Protein 2OYN (pdb70)

InterPro domains:
  IPR023465 Riboflavin kinase domain superfamily [G3DSA:2.40.30.30] (1-132)
  IPR023465 Riboflavin kinase domain superfamily [SSF82114] (2-126)
  IPR023470 Riboflavin kinase, archaeal [MF_01285] (1-126)
  IPR023602 Riboflavin kinase domain, CTP-dependent [PF01982] (7-125)
  IPR039063 Riboflavin kinase, CTP-dependent [PTHR40706] (2-128)
  IPR053397 Archaeal Riboflavin Kinase [NF040694] (1-126)

Organism: Methanocaldococcus jannaschii (strain ATCC 43067 / DSM 2661 / JAL-1 / JCM 10045 / NBRC 100440) (NCBI:txid243232)

B-factor: mean 26.03, std 8.75, range [11.6, 61.19]

Nearest PDB structures (foldseek):
  2oyn-assembly1_A-2  TM=1.007E+00  e=1.079E-25  Methanocaldococcus jannaschii DSM 2661
  2vbu-assembly1_A  TM=9.886E-01  e=4.845E-21  Methanocaldococcus jannaschii
  5trd-assembly1_B  TM=8.432E-01  e=6.723E-09  Thermoplasma acidophilum DSM 1728
  4pn1-assembly3_A  TM=2.115E-01  e=2.441E+00  Schizosaccharomyces pombe
  8qpq-assembly1_TA  TM=2.100E-01  e=3.551E+00  Haloferax tailed virus 1

Sequence (137 aa):
SLVKLMIIEGEVVSGLGEGRYFLSLPPYKEEIFKKILGFEPYEGTLNLKLDREFDINKFKYIETEDFEFNGKRFFGVKVLPIKILIGNKKIDGAIVVVVPKKTYHSSEIIEIIAPMKLREEQFNLKDGDVIKILIKGDKDE

Radius of gyration: 14.52 Å; Cα contacts (8 Å, |Δi|>4): 290; chains: 1; bounding box: 42×32×31 Å

Structure (mmCIF, N/CA/C/O backbone):
data_2OYN
#
_entry.id   2OYN
#
_cell.length_a   63.480
_cell.length_b   63.480
_cell.length_c   73.117
_cell.angle_alpha   90.000
_cell.angle_beta   90.000
_cell.angle_gamma   90.000
#
_symmetry.space_group_name_H-M   'P 41 21 2'
#
loop_
_entity.id
_entity.type
_entity.pdbx_description
1 polymer 'Hypothetical protein MJ0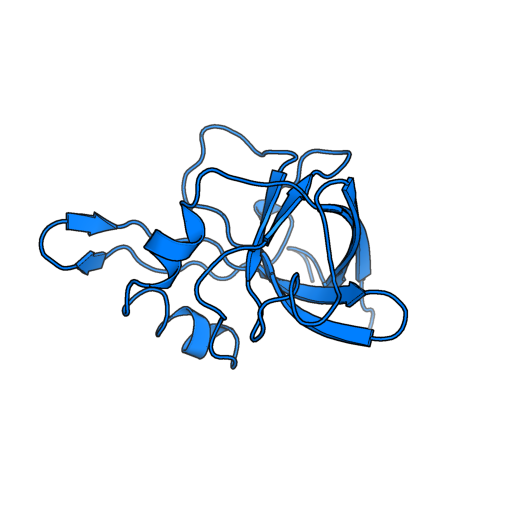056'
2 non-polymer 'SODIUM ION'
3 non-polymer "CYTIDINE-5'-DIPHOSPHATE"
4 water water
#
loop_
_atom_site.group_PDB
_atom_site.id
_atom_site.type_symbol
_atom_site.label_atom_id
_atom_site.label_alt_id
_atom_site.label_comp_id
_atom_site.label_asym_id
_atom_site.label_entity_id
_atom_site.label_seq_id
_atom_site.pdbx_PDB_ins_code
_atom_site.Cartn_x
_atom_site.Cartn_y
_atom_site.Cartn_z
_atom_site.occupancy
_atom_site.B_iso_or_equiv
_atom_site.auth_seq_id
_atom_site.auth_comp_id
_atom_site.auth_asym_id
_atom_site.auth_atom_id
_atom_site.pdbx_PDB_model_num
ATOM 1 N N . SER A 1 2 ? 40.267 32.180 5.098 1.00 23.35 0 SER A N 1
ATOM 2 C CA . SER A 1 2 ? 38.960 31.721 5.692 1.00 23.70 0 SER A CA 1
ATOM 3 C C . SER A 1 2 ? 39.080 31.516 7.188 1.00 21.91 0 SER A C 1
ATOM 4 O O . SER A 1 2 ? 40.176 31.476 7.713 1.00 20.82 0 SER A O 1
ATOM 7 N N . LEU A 1 3 ? 37.949 31.351 7.871 1.00 20.64 1 LEU A N 1
ATOM 8 C CA . LEU A 1 3 ? 38.020 31.041 9.302 1.00 19.64 1 LEU A CA 1
ATOM 9 C C . LEU A 1 3 ? 37.102 29.900 9.686 1.00 19.32 1 LEU A C 1
ATOM 10 O O . LEU A 1 3 ? 36.135 29.589 8.949 1.00 18.90 1 LEU A O 1
ATOM 15 N N . VAL A 1 4 ? 37.441 29.239 10.794 1.00 17.63 2 VAL A N 1
ATOM 16 C CA . VAL A 1 4 ? 36.653 28.079 11.308 1.00 18.13 2 VAL A CA 1
ATOM 17 C C . VAL A 1 4 ? 36.356 28.402 12.757 1.00 17.54 2 VAL A C 1
ATOM 18 O O . VAL A 1 4 ? 37.244 28.824 13.509 1.00 17.20 2 VAL A O 1
ATOM 22 N N . LYS A 1 5 ? 35.104 28.201 13.148 1.00 16.18 3 LYS A N 1
ATOM 23 C CA . LYS A 1 5 ? 34.735 28.349 14.539 1.00 16.77 3 LYS A CA 1
ATOM 24 C C . LYS A 1 5 ? 34.472 26.975 15.135 1.00 16.56 3 LYS A C 1
ATOM 25 O O . LYS A 1 5 ? 33.830 26.150 14.489 1.00 15.11 3 LYS A O 1
ATOM 31 N N . LEU A 1 6 ? 34.963 26.771 16.355 1.00 15.75 4 LEU A N 1
ATOM 32 C CA . LEU A 1 6 ? 34.763 25.533 17.097 1.00 15.32 4 LEU A CA 1
ATOM 33 C C . LEU A 1 6 ? 34.244 25.868 18.483 1.00 15.67 4 LEU A C 1
ATOM 34 O O . LEU A 1 6 ? 34.711 26.814 19.107 1.00 14.81 4 LEU A O 1
ATOM 39 N N . MET A 1 7 ? 33.373 25.015 19.006 1.00 14.85 5 MET A N 1
ATOM 40 C CA . MET A 1 7 ? 32.898 25.157 20.383 1.00 14.19 5 MET A CA 1
ATOM 41 C C . MET A 1 7 ? 33.045 23.789 21.020 1.00 14.51 5 MET A C 1
ATOM 42 O O . MET A 1 7 ? 32.639 22.801 20.419 1.00 15.49 5 MET A O 1
ATOM 47 N N . ILE A 1 8 ? 33.645 23.732 22.201 1.00 13.54 6 ILE A N 1
ATOM 48 C CA . ILE A 1 8 ? 33.819 22.437 22.885 1.00 14.39 6 ILE A CA 1
ATOM 49 C C . ILE A 1 8 ? 33.090 22.540 24.208 1.00 14.42 6 ILE A C 1
ATOM 50 O O . ILE A 1 8 ? 33.375 23.440 24.997 1.00 13.39 6 ILE A O 1
ATOM 55 N N . ILE A 1 9 ? 32.141 21.640 24.445 1.00 13.68 7 ILE A N 1
ATOM 56 C CA . ILE A 1 9 ? 31.287 21.745 25.626 1.00 14.88 7 ILE A CA 1
ATOM 57 C C . ILE A 1 9 ? 31.449 20.456 26.463 1.00 15.35 7 ILE A C 1
ATOM 58 O O . ILE A 1 9 ? 31.405 19.374 25.904 1.00 15.43 7 ILE A O 1
ATOM 63 N N . GLU A 1 10 ? 31.647 20.584 27.779 1.00 15.29 8 GLU A N 1
ATOM 64 C CA . GLU A 1 10 ? 31.694 19.412 28.657 1.00 16.86 8 GLU A CA 1
ATOM 65 C C . GLU A 1 10 ? 30.259 18.998 28.958 1.00 16.28 8 GLU A C 1
ATOM 66 O O . GLU A 1 10 ? 29.387 19.840 29.183 1.00 16.47 8 GLU A O 1
ATOM 72 N N . GLY A 1 11 ? 30.022 17.699 28.979 1.00 16.53 9 GLY A N 1
ATOM 73 C CA . GLY A 1 11 ? 28.719 17.171 29.407 1.00 16.59 9 GLY A CA 1
ATOM 74 C C . GLY A 1 11 ? 28.879 16.003 30.343 1.00 16.06 9 GLY A C 1
ATOM 75 O O . GLY A 1 11 ? 29.776 15.145 30.149 1.00 16.95 9 GLY A O 1
ATOM 76 N N . GLU A 1 12 ? 27.993 15.944 31.338 1.00 15.40 10 GLU A N 1
ATOM 77 C CA . GLU A 1 12 ? 27.984 14.865 32.330 1.00 14.93 10 GLU A CA 1
ATOM 78 C C . GLU A 1 12 ? 27.004 13.775 31.865 1.00 14.89 10 GLU A C 1
ATOM 79 O O . GLU A 1 12 ? 25.857 14.066 31.501 1.00 15.97 10 GLU A O 1
ATOM 85 N N . VAL A 1 13 ? 27.473 12.537 31.864 1.00 14.23 11 VAL A N 1
ATOM 86 C CA . VAL A 1 13 ? 26.649 11.417 31.405 1.00 16.39 11 VAL A CA 1
ATOM 87 C C . VAL A 1 13 ? 25.501 11.251 32.393 1.00 16.03 11 VAL A C 1
ATOM 88 O O . VAL A 1 13 ? 25.725 11.141 33.608 1.00 16.57 11 VAL A O 1
ATOM 92 N N . VAL A 1 14 ? 24.285 11.276 31.867 1.00 15.74 12 VAL A N 1
ATOM 93 C CA . VAL A 1 14 ? 23.072 11.019 32.660 1.00 16.75 12 VAL A CA 1
ATOM 94 C C . VAL A 1 14 ? 22.150 10.011 31.953 1.00 17.88 12 VAL A C 1
ATOM 95 O O . VAL A 1 14 ? 22.433 9.580 30.831 1.00 17.41 12 VAL A O 1
ATOM 99 N N . SER A 1 15 ? 21.108 9.568 32.660 1.00 17.72 13 SER A N 1
ATOM 100 C CA . SER A 1 15 ? 20.201 8.553 32.134 1.00 18.84 13 SER A CA 1
ATOM 101 C C . SER A 1 15 ? 18.783 9.106 31.924 1.00 18.85 13 SER A C 1
ATOM 102 O O . SER A 1 15 ? 18.296 9.917 32.712 1.00 18.27 13 SER A O 1
ATOM 105 N N . GLY A 1 16 ? 18.147 8.681 30.837 1.00 19.43 14 GLY A N 1
ATOM 106 C CA . GLY A 1 16 ? 16.728 8.914 30.621 1.00 21.19 14 GLY A CA 1
ATOM 107 C C . GLY A 1 16 ? 15.985 7.692 31.150 1.00 22.06 14 GLY A C 1
ATOM 108 O O . GLY A 1 16 ? 16.508 6.973 32.022 1.00 22.37 14 GLY A O 1
ATOM 109 N N . LEU A 1 17 ? 14.774 7.479 30.650 1.00 22.37 15 LEU A N 1
ATOM 110 C CA . LEU A 1 17 ? 13.982 6.299 30.978 1.00 23.68 15 LEU A CA 1
ATOM 111 C C . LEU A 1 17 ? 13.800 5.377 29.765 1.00 24.39 15 LEU A C 1
ATOM 112 O O . LEU A 1 17 ? 12.748 4.704 29.593 1.00 24.54 15 LEU A O 1
ATOM 117 N N . GLY A 1 18 ? 14.817 5.352 28.907 1.00 23.44 16 GLY A N 1
ATOM 118 C CA . GLY A 1 18 ? 14.844 4.442 27.775 1.00 23.41 16 GLY A CA 1
ATOM 119 C C . GLY A 1 18 ? 14.100 4.952 26.557 1.00 23.97 16 GLY A C 1
ATOM 120 O O . GLY A 1 18 ? 13.831 4.181 25.635 1.00 24.78 16 GLY A O 1
ATOM 121 N N . GLU A 1 19 ? 13.781 6.243 26.527 1.00 22.84 17 GLU A N 1
ATOM 122 C CA . GLU A 1 19 ? 13.114 6.816 25.360 1.00 22.97 17 GLU A CA 1
ATOM 123 C C . GLU A 1 19 ? 13.887 6.638 24.048 1.00 23.00 17 GLU A C 1
ATOM 124 O O . GLU A 1 19 ? 13.299 6.285 23.026 1.00 22.76 17 GLU A O 1
ATOM 130 N N . GLY A 1 20 ? 15.195 6.898 24.064 1.00 21.83 18 GLY A N 1
ATOM 131 C CA . GLY A 1 20 ? 15.941 6.968 22.816 1.00 21.32 18 GLY A CA 1
ATOM 132 C C . GLY A 1 20 ? 16.102 5.609 22.167 1.00 21.36 18 GLY A C 1
ATOM 133 O O . GLY A 1 20 ? 16.127 5.521 20.948 1.00 21.20 18 GLY A O 1
ATOM 134 N N . ARG A 1 21 ? 16.244 4.543 22.966 1.00 21.10 19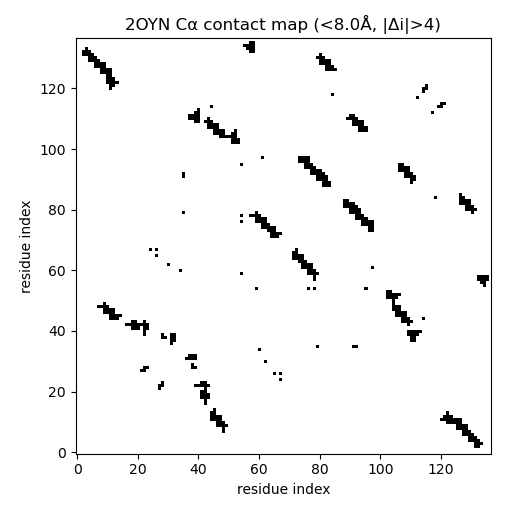 ARG A N 1
ATOM 135 C CA . ARG A 1 21 ? 16.341 3.186 22.386 1.00 22.53 19 ARG A CA 1
ATOM 136 C C . ARG A 1 21 ? 15.055 2.841 21.657 1.00 23.85 19 ARG A C 1
ATOM 137 O O . ARG A 1 21 ? 15.050 2.008 20.751 1.00 24.82 19 ARG A O 1
ATOM 145 N N . TYR A 1 22 ? 13.966 3.464 22.083 1.00 24.62 20 TYR A N 1
ATOM 146 C CA . TYR A 1 22 ? 12.681 3.244 21.417 1.00 26.32 20 TYR A CA 1
ATOM 147 C C . TYR A 1 22 ? 12.672 3.988 20.090 1.00 26.13 20 TYR A C 1
ATOM 148 O O . TYR A 1 22 ? 12.543 3.375 19.026 1.00 27.11 20 TYR A O 1
ATOM 157 N N . PHE A 1 23 ? 12.836 5.304 20.157 1.00 25.25 21 PHE A N 1
ATOM 158 C CA . PHE A 1 23 ? 12.765 6.136 18.941 1.00 25.11 21 PHE A CA 1
ATOM 159 C C . PHE A 1 23 ? 13.816 5.732 17.899 1.00 24.69 21 PHE A C 1
ATOM 160 O O . PHE A 1 23 ? 13.526 5.712 16.698 1.00 24.08 21 PHE A O 1
ATOM 168 N N . LEU A 1 24 ? 15.024 5.392 18.359 1.00 25.15 22 LEU A N 1
ATOM 169 C CA . LEU A 1 24 ? 16.106 5.011 17.443 1.00 25.63 22 LEU A CA 1
ATOM 170 C C . LEU A 1 24 ? 15.942 3.600 16.889 1.00 26.95 22 LEU A C 1
ATOM 171 O O . LEU A 1 24 ? 16.674 3.185 15.985 1.00 27.13 22 LEU A O 1
ATOM 176 N N . SER A 1 25 ? 14.986 2.847 17.418 1.00 27.67 23 SER A N 1
ATOM 177 C CA . SER A 1 25 ? 14.652 1.573 16.787 1.00 28.93 23 SER A CA 1
ATOM 178 C C . SER A 1 25 ? 13.731 1.761 15.570 1.00 29.42 23 SER A C 1
ATOM 179 O O . SER A 1 25 ? 13.581 0.845 14.757 1.00 31.16 23 SER A O 1
ATOM 182 N N . LEU A 1 26 ? 13.090 2.919 15.438 1.00 30.22 24 LEU A N 1
ATOM 183 C CA . LEU A 1 26 ? 12.175 3.117 14.318 1.00 29.45 24 LEU A CA 1
ATOM 184 C C . LEU A 1 26 ? 12.957 3.299 13.008 1.00 29.72 24 LEU A C 1
ATOM 185 O O . LEU A 1 26 ? 13.807 4.198 12.900 1.00 27.85 24 LEU A O 1
ATOM 190 N N . PRO A 1 27 ? 12.682 2.433 12.009 1.00 29.60 25 PRO A N 1
ATOM 191 C CA . PRO A 1 27 ? 13.388 2.500 10.730 1.00 29.39 25 PRO A CA 1
ATOM 192 C C . PRO A 1 27 ? 13.393 3.868 10.023 1.00 29.23 25 PRO A C 1
ATOM 193 O O . PRO A 1 27 ? 14.433 4.232 9.476 1.00 30.25 25 PRO A O 1
ATOM 197 N N . PRO A 1 28 ? 12.272 4.631 10.023 1.00 28.41 26 PRO A N 1
ATOM 198 C CA . PRO A 1 28 ? 12.377 5.949 9.396 1.00 27.89 26 PRO A CA 1
ATOM 199 C C . PRO A 1 28 ? 13.419 6.887 10.040 1.00 27.88 26 PRO A C 1
ATOM 200 O O . PRO A 1 28 ? 14.075 7.645 9.331 1.00 26.74 26 PRO A O 1
ATOM 204 N N . TYR A 1 29 ? 13.552 6.848 11.363 1.00 27.04 27 TYR A N 1
ATOM 205 C CA . TYR A 1 29 ? 14.582 7.636 12.020 1.00 26.51 27 TYR A CA 1
ATOM 206 C C . TYR A 1 29 ? 15.957 7.046 11.713 1.00 26.77 27 TYR A C 1
ATOM 207 O O . TYR A 1 29 ? 16.873 7.772 11.361 1.00 27.32 27 TYR A O 1
ATOM 216 N N . LYS A 1 30 ? 16.105 5.735 11.841 1.00 27.69 28 LYS A N 1
ATOM 217 C CA . LYS A 1 30 ? 17.393 5.090 11.493 1.00 28.85 28 LYS A CA 1
ATOM 218 C C . LYS A 1 30 ? 17.880 5.456 10.094 1.00 29.44 28 LYS A C 1
ATOM 219 O O . LYS A 1 30 ? 19.043 5.847 9.897 1.00 29.02 28 LYS A O 1
ATOM 225 N N . GLU A 1 31 ? 16.984 5.331 9.122 1.00 30.21 29 GLU A N 1
ATOM 226 C CA A GLU A 1 31 ? 17.340 5.562 7.726 0.50 30.07 29 GLU A CA 1
ATOM 227 C CA B GLU A 1 31 ? 17.324 5.565 7.715 0.50 30.15 29 GLU A CA 1
ATOM 228 C C . GLU A 1 31 ? 17.660 7.029 7.428 1.00 29.85 29 GLU A C 1
ATOM 229 O O . GLU A 1 31 ? 18.663 7.319 6.766 1.00 29.31 29 GLU A O 1
ATOM 240 N N . ILE A 1 32 ? 16.847 7.962 7.947 1.00 29.11 30 ILE A N 1
ATOM 241 C CA . ILE A 1 32 ? 17.123 9.387 7.720 1.00 28.47 30 ILE A CA 1
ATOM 242 C C . ILE A 1 32 ? 18.399 9.848 8.420 1.00 28.57 30 ILE A C 1
ATOM 243 O O . ILE A 1 32 ? 19.118 10.681 7.879 1.00 28.58 30 ILE A O 1
ATOM 248 N N . PHE A 1 33 ? 18.692 9.304 9.601 1.00 27.92 31 PHE A N 1
ATOM 249 C CA . PHE A 1 33 ? 19.936 9.694 10.289 1.00 28.04 31 PHE A CA 1
ATOM 250 C C . PHE A 1 33 ? 21.139 9.220 9.491 1.00 28.16 31 PHE A C 1
ATOM 251 O O . PHE A 1 33 ? 22.100 9.966 9.304 1.00 28.21 31 PHE A O 1
ATOM 259 N N . LYS A 1 34 ? 21.067 7.989 9.001 1.00 29.52 32 LYS A N 1
ATOM 260 C CA . LYS A 1 34 ? 22.105 7.453 8.119 1.00 31.17 32 LYS A CA 1
ATOM 261 C C . LYS A 1 34 ? 22.342 8.331 6.875 1.00 31.70 32 LYS A C 1
ATOM 262 O O . LYS A 1 34 ? 23.495 8.586 6.520 1.00 31.42 32 LYS A O 1
ATOM 268 N N . LYS A 1 35 ? 21.263 8.770 6.224 1.00 31.67 33 LYS A N 1
ATOM 269 C CA . LYS A 1 35 ? 21.369 9.613 5.029 1.00 32.67 33 LYS A CA 1
ATOM 270 C C . LYS A 1 35 ? 22.021 10.964 5.325 1.00 32.12 33 LYS A C 1
ATOM 271 O O . LYS A 1 35 ? 22.901 11.386 4.583 1.00 32.10 33 LYS A O 1
ATOM 277 N N . ILE A 1 36 ? 21.592 11.627 6.406 1.00 31.32 34 ILE A N 1
ATOM 278 C CA . ILE A 1 36 ? 22.100 12.955 6.800 1.00 31.18 34 ILE A CA 1
ATOM 279 C C . ILE A 1 36 ? 23.544 12.914 7.278 1.00 30.68 34 ILE A C 1
ATOM 280 O O . ILE A 1 36 ? 24.346 13.808 6.976 1.00 30.87 34 ILE A O 1
ATOM 285 N N . LEU A 1 37 ? 23.854 11.895 8.073 1.00 29.44 35 LEU A N 1
ATOM 286 C CA . LEU A 1 37 ? 25.048 11.903 8.887 1.00 28.07 35 LEU A CA 1
ATOM 287 C C . LEU A 1 37 ? 26.115 10.986 8.336 1.00 27.83 35 LEU A C 1
ATOM 288 O O . LEU A 1 37 ? 27.281 11.122 8.674 1.00 27.96 35 LEU A O 1
ATOM 293 N N . GLY A 1 38 ? 25.720 10.034 7.506 1.00 27.13 36 GLY A N 1
ATOM 294 C CA . GLY A 1 38 ? 26.711 9.170 6.892 1.00 26.58 36 GLY A CA 1
ATOM 295 C C . GLY A 1 38 ? 27.175 8.048 7.796 1.00 26.03 36 GLY A C 1
ATOM 296 O O . GLY A 1 38 ? 28.120 7.362 7.462 1.00 25.72 36 GLY A O 1
ATOM 297 N N . PHE A 1 39 ? 26.525 7.872 8.951 1.00 25.40 37 PHE A N 1
ATOM 298 C CA . PHE A 1 39 ? 26.718 6.664 9.778 1.00 24.00 37 PHE A CA 1
ATOM 299 C C . PHE A 1 39 ? 25.394 6.070 10.266 1.00 24.24 37 PHE A C 1
ATOM 300 O O . PHE A 1 39 ? 24.367 6.760 10.320 1.00 23.65 37 PHE A O 1
ATOM 308 N N . GLU A 1 40 ? 25.428 4.779 10.587 1.00 23.80 38 GLU A N 1
ATOM 309 C CA . GLU A 1 40 ? 24.258 4.075 11.128 1.00 25.07 38 GLU A CA 1
ATOM 310 C C . GLU A 1 40 ? 24.316 4.173 12.655 1.00 23.01 38 GLU A C 1
ATOM 311 O O . GLU A 1 40 ? 25.217 3.630 13.267 1.00 23.21 38 GLU A O 1
ATOM 317 N N . PRO A 1 41 ? 23.374 4.905 13.260 1.00 22.66 39 PRO A N 1
ATOM 318 C CA . PRO A 1 41 ? 23.462 5.110 14.713 1.00 22.16 39 PRO A CA 1
ATOM 319 C C . PRO A 1 41 ? 23.218 3.840 15.511 1.00 22.27 39 PRO A C 1
ATOM 320 O O . PRO A 1 41 ? 22.399 2.984 15.108 1.00 22.06 39 PRO A O 1
ATOM 324 N N . TYR A 1 42 ? 23.938 3.695 16.612 1.00 21.51 40 TYR A N 1
ATOM 325 C CA . TYR A 1 42 ? 23.558 2.734 17.633 1.00 21.92 40 TYR A CA 1
ATOM 326 C C . TYR A 1 42 ? 22.127 3.063 18.048 1.00 21.45 40 TYR A C 1
ATOM 327 O O . TYR A 1 42 ? 21.746 4.214 18.049 1.00 20.70 40 TYR A O 1
ATOM 336 N N . GLU A 1 43 ? 21.315 2.047 18.352 1.00 21.20 41 GLU A N 1
ATOM 337 C CA . GLU A 1 43 ? 19.915 2.299 18.715 1.00 21.77 41 GLU A CA 1
ATOM 338 C C . GLU A 1 43 ? 19.732 2.822 20.151 1.00 21.09 41 GLU A C 1
ATOM 339 O O . GLU A 1 43 ? 19.490 2.079 21.125 1.00 20.90 41 GLU A O 1
ATOM 345 N N . GLY A 1 44 ? 19.889 4.129 20.285 1.00 19.73 42 GLY A N 1
ATOM 346 C CA . GLY A 1 44 ? 19.751 4.767 21.585 1.00 18.70 42 GLY A CA 1
ATOM 347 C C . GLY A 1 44 ? 20.337 6.160 21.493 1.00 17.66 42 GLY A C 1
ATOM 348 O O . GLY A 1 44 ? 20.923 6.525 20.467 1.00 16.93 42 GLY A O 1
ATOM 349 N N . THR A 1 45 ? 20.182 6.936 22.549 1.00 17.35 43 THR A N 1
ATOM 350 C CA . THR A 1 45 ? 20.804 8.277 22.606 1.00 16.88 43 THR A CA 1
ATOM 351 C C . THR A 1 45 ? 21.548 8.382 23.935 1.00 16.76 43 THR A C 1
ATOM 352 O O . THR A 1 45 ? 21.049 7.927 24.967 1.00 15.92 43 THR A O 1
ATOM 356 N N . LEU A 1 46 ? 22.745 8.963 23.912 1.00 15.35 44 LEU A N 1
ATOM 357 C CA . LEU A 1 46 ? 23.452 9.265 25.148 1.00 15.26 44 LEU A CA 1
ATOM 358 C C . LEU A 1 46 ? 23.004 10.624 25.671 1.00 15.02 44 LEU A C 1
ATOM 359 O O . LEU A 1 46 ? 23.215 11.664 25.025 1.00 15.90 44 LEU A O 1
ATOM 364 N N . ASN A 1 47 ? 22.371 10.632 26.852 1.00 14.42 45 ASN A N 1
ATOM 365 C CA . ASN A 1 47 ? 21.898 11.893 27.463 1.00 14.36 45 ASN A CA 1
ATOM 366 C C . ASN A 1 47 ? 23.048 12.581 28.203 1.00 13.63 45 ASN A C 1
ATOM 367 O O . ASN A 1 47 ? 23.722 11.951 28.961 1.00 14.85 45 ASN A O 1
ATOM 372 N N . LEU A 1 48 ? 23.228 13.886 27.993 1.00 14.09 46 LEU A N 1
ATOM 373 C CA . LEU A 1 48 ? 24.306 14.606 28.650 1.00 13.97 46 LEU A CA 1
ATOM 374 C C . LEU A 1 48 ? 23.770 15.840 29.288 1.00 13.90 46 LEU A C 1
ATOM 375 O O . LEU A 1 48 ? 22.959 16.565 28.678 1.00 15.81 46 LEU A O 1
ATOM 380 N N . LYS A 1 49 ? 24.247 16.096 30.492 1.00 14.34 47 LYS A N 1
ATOM 381 C CA . LYS A 1 49 ? 23.815 17.249 31.259 1.00 16.30 47 LYS A CA 1
ATOM 382 C C . LYS A 1 49 ? 24.931 18.305 31.147 1.00 15.77 47 LYS A C 1
ATOM 383 O O . LYS A 1 49 ? 26.060 18.058 31.565 1.00 15.90 47 LYS A O 1
ATOM 389 N N . LEU A 1 50 ? 24.581 19.449 30.576 1.00 16.14 48 LEU A N 1
ATOM 390 C CA . LEU A 1 50 ? 25.483 20.573 30.397 1.00 18.28 48 LEU A CA 1
ATOM 391 C C . LEU A 1 50 ? 25.288 21.615 31.490 1.00 20.20 48 LEU A C 1
ATOM 392 O O . LEU A 1 50 ? 24.277 21.595 32.206 1.00 19.72 48 LEU A O 1
ATOM 397 N N . ASP A 1 51 ? 26.241 22.534 31.633 1.00 21.62 49 ASP A N 1
ATOM 398 C CA . ASP A 1 51 ? 26.049 23.542 32.679 1.00 24.76 49 ASP A CA 1
ATOM 399 C C . ASP A 1 51 ? 25.396 24.842 32.245 1.00 25.61 49 ASP A C 1
ATOM 400 O O . ASP A 1 51 ? 25.291 25.770 33.057 1.00 25.18 49 ASP A O 1
ATOM 405 N N . ARG A 1 52 ? 24.959 24.897 30.987 1.00 25.59 50 ARG A N 1
ATOM 406 C CA . ARG A 1 52 ? 24.148 26.012 30.443 1.00 26.61 50 ARG A CA 1
ATOM 407 C C . ARG A 1 52 ? 23.117 25.385 29.513 1.00 26.40 50 ARG A C 1
ATOM 408 O O . ARG A 1 52 ? 23.343 24.293 28.996 1.00 25.22 50 ARG A O 1
ATOM 416 N N . GLU A 1 53 ? 22.018 26.080 29.241 1.00 25.99 51 GLU A N 1
ATOM 417 C CA . GLU A 1 53 ? 21.050 25.574 28.271 1.00 25.63 51 GLU A CA 1
ATOM 418 C C . GLU A 1 53 ? 21.668 25.488 26.881 1.00 23.95 51 GLU A C 1
ATOM 419 O O . GLU A 1 53 ? 22.460 26.349 26.479 1.00 23.98 51 GLU A O 1
ATOM 425 N N . PHE A 1 54 ? 21.267 24.474 26.131 1.00 23.01 52 PHE A N 1
ATOM 426 C CA . PHE A 1 54 ? 21.713 24.366 24.750 1.00 22.89 52 PHE A CA 1
ATOM 427 C C . PHE A 1 54 ? 20.626 24.724 23.751 1.00 22.67 52 PHE A C 1
ATOM 428 O O . PHE A 1 54 ? 19.568 24.115 23.742 1.00 23.85 52 PHE A O 1
ATOM 436 N N . ASP A 1 55 ? 20.926 25.652 22.847 1.00 22.24 53 ASP A N 1
ATOM 437 C CA . ASP A 1 55 ? 19.957 26.073 21.850 1.00 22.20 53 ASP A CA 1
ATOM 438 C C . ASP A 1 55 ? 20.434 25.700 20.461 1.00 21.1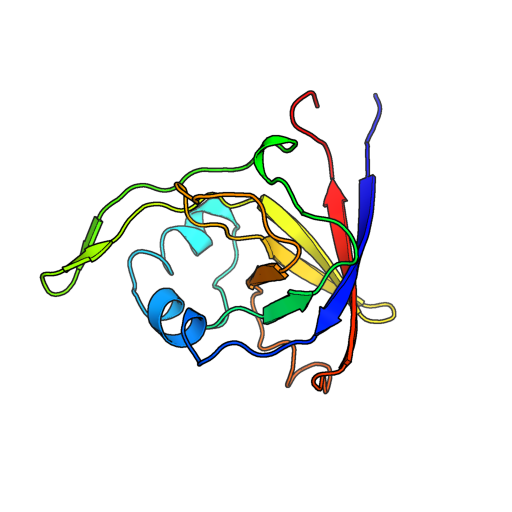8 53 ASP A C 1
ATOM 439 O O . ASP A 1 55 ? 21.339 26.348 19.915 1.00 21.26 53 ASP A O 1
ATOM 444 N N . ILE A 1 56 ? 19.847 24.644 19.908 1.00 20.69 54 ILE A N 1
ATOM 445 C CA . ILE A 1 56 ? 20.260 24.133 18.591 1.00 21.19 54 ILE A CA 1
ATOM 446 C C . ILE A 1 56 ? 20.073 25.192 17.488 1.00 22.72 54 ILE A C 1
ATOM 447 O O . ILE A 1 56 ? 20.716 25.132 16.427 1.00 22.74 54 ILE A O 1
ATOM 452 N N . ASN A 1 57 ? 19.206 26.174 17.749 1.00 23.24 55 ASN A N 1
ATOM 453 C CA . ASN A 1 57 ? 18.890 27.215 16.750 1.00 24.98 55 ASN A CA 1
ATOM 454 C C . ASN A 1 57 ? 20.011 28.214 16.536 1.00 25.37 55 ASN A C 1
ATOM 455 O O . ASN A 1 57 ? 19.978 29.001 15.583 1.00 25.72 55 ASN A O 1
ATOM 460 N N . LYS A 1 58 ? 21.015 28.179 17.405 1.00 25.64 56 LYS A N 1
ATOM 461 C CA . LYS A 1 58 ? 22.234 28.953 17.180 1.00 25.63 56 LYS A CA 1
ATOM 462 C C . LYS A 1 58 ? 23.208 28.301 16.178 1.00 25.19 56 LYS A C 1
ATOM 463 O O . LYS A 1 58 ? 24.256 28.882 15.881 1.00 25.25 56 LYS A O 1
ATOM 469 N N . PHE A 1 59 ? 22.864 27.119 15.657 1.00 24.99 57 PHE A N 1
ATOM 470 C CA . PHE A 1 59 ? 23.733 26.369 14.743 1.00 24.80 57 PHE A CA 1
ATOM 471 C C . PHE A 1 59 ? 23.042 26.006 13.429 1.00 25.75 57 PHE A C 1
ATOM 472 O O . PHE A 1 59 ? 21.837 26.153 13.298 1.00 25.59 57 PHE A O 1
ATOM 480 N N . LYS A 1 60 ? 23.817 25.557 12.448 1.00 26.17 58 LYS A N 1
ATOM 481 C CA . LYS A 1 60 ? 23.254 25.086 11.193 1.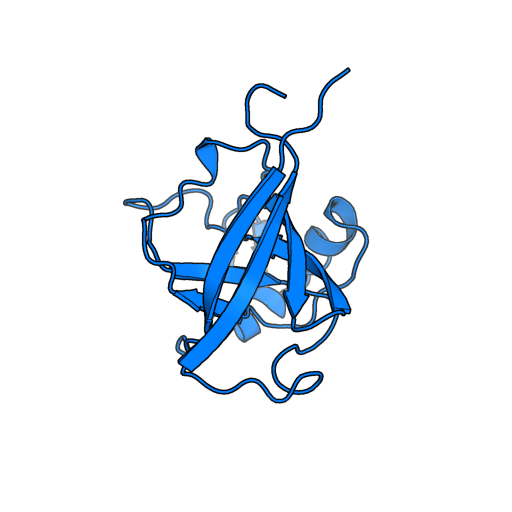00 27.20 58 LYS A CA 1
ATOM 482 C C . LYS A 1 60 ? 22.859 23.607 11.265 1.00 27.01 58 LYS A C 1
ATOM 483 O O . LYS A 1 60 ? 23.608 22.730 10.843 1.00 27.84 58 LYS A O 1
ATOM 489 N N . TYR A 1 61 ? 21.661 23.357 11.794 1.00 26.10 59 TYR A N 1
ATOM 490 C CA . TYR A 1 61 ? 21.133 22.021 11.946 1.00 25.99 59 TYR A CA 1
ATOM 491 C C . TYR A 1 61 ? 20.390 21.581 10.686 1.00 26.15 59 TYR A C 1
ATOM 492 O O . TYR A 1 6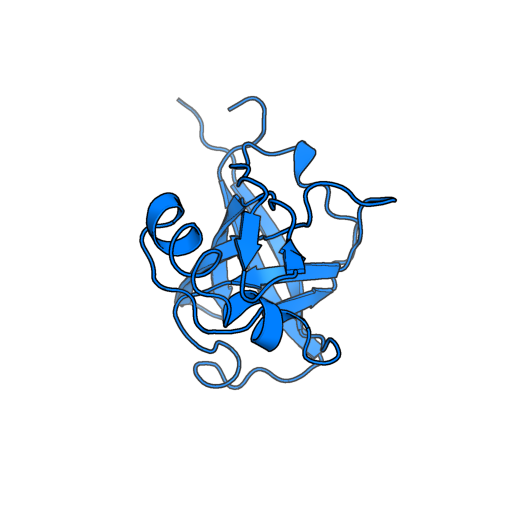1 ? 20.061 22.413 9.843 1.00 25.44 59 TYR A O 1
ATOM 501 N N . ILE A 1 62 ? 20.138 20.279 10.584 1.00 25.24 60 ILE A N 1
ATOM 502 C CA . ILE A 1 62 ? 19.349 19.691 9.507 1.00 25.66 60 ILE A CA 1
ATOM 503 C C . ILE A 1 62 ? 18.021 19.232 10.132 1.00 25.43 60 ILE A C 1
ATOM 504 O O . ILE A 1 62 ? 18.017 18.603 11.196 1.00 23.69 60 ILE A O 1
ATOM 509 N N . GLU A 1 63 ? 16.900 19.551 9.488 1.00 25.56 61 GLU A N 1
ATOM 510 C CA . GLU A 1 63 ? 15.590 19.162 10.043 1.00 26.95 61 GLU A CA 1
ATOM 511 C C . GLU A 1 63 ? 14.974 18.008 9.273 1.00 27.38 61 GLU A C 1
ATOM 512 O O . GLU A 1 63 ? 14.981 18.005 8.035 1.00 28.36 61 GLU A O 1
ATOM 518 N N . THR A 1 64 ? 14.454 17.009 9.989 1.00 26.87 62 THR A N 1
ATOM 519 C CA . THR A 1 64 ? 13.846 15.854 9.331 1.00 26.22 62 THR A CA 1
ATOM 520 C C . THR A 1 64 ? 12.323 16.041 9.239 1.00 26.94 62 THR A C 1
ATOM 521 O O . THR A 1 64 ? 11.781 17.044 9.725 1.00 26.72 62 THR A O 1
ATOM 525 N N . GLU A 1 65 ? 11.637 15.106 8.588 1.00 28.42 63 GLU A N 1
ATOM 526 C CA . GLU A 1 65 ? 10.201 15.296 8.326 1.00 30.12 63 GLU A CA 1
ATOM 527 C C . GLU A 1 65 ? 9.346 14.388 9.213 1.00 30.24 63 GLU A C 1
ATOM 528 O O . GLU A 1 65 ? 9.789 13.317 9.651 1.00 29.93 63 GLU A O 1
ATOM 534 N N . ASP A 1 66 ? 8.124 14.834 9.489 1.00 30.80 64 ASP A N 1
ATOM 535 C CA . ASP A 1 66 ? 7.133 13.989 10.150 1.00 31.10 64 ASP A CA 1
ATOM 536 C C . ASP A 1 66 ? 6.847 12.749 9.314 1.00 31.05 64 ASP A C 1
ATOM 537 O O . ASP A 1 66 ? 6.973 12.765 8.085 1.00 31.05 64 ASP A O 1
ATOM 542 N N . PHE A 1 67 ? 6.450 11.683 9.993 1.00 30.58 65 PHE A N 1
ATOM 543 C CA . PHE A 1 67 ? 6.084 10.446 9.328 1.00 30.91 65 PHE A CA 1
ATOM 544 C C . PHE A 1 67 ? 5.103 9.646 10.186 1.00 31.51 65 PHE A C 1
ATOM 545 O O . PHE A 1 67 ? 4.885 9.968 11.358 1.00 30.69 65 PHE A O 1
ATOM 553 N N . GLU A 1 68 ? 4.514 8.612 9.585 1.00 32.37 66 GLU A N 1
ATOM 554 C CA . GLU A 1 68 ? 3.648 7.685 10.313 1.00 33.47 66 GLU A CA 1
ATOM 555 C C . GLU A 1 68 ? 4.290 6.305 10.209 1.00 33.67 66 GLU A C 1
ATOM 556 O O . GLU A 1 68 ? 4.800 5.950 9.143 1.00 33.98 66 GLU A O 1
ATOM 562 N N . PHE A 1 69 ? 4.313 5.555 11.314 1.00 33.26 67 PHE A N 1
ATOM 563 C CA . PHE A 1 69 ? 4.907 4.228 11.344 1.00 33.43 67 PHE A CA 1
ATOM 564 C C . PHE A 1 69 ? 4.176 3.315 12.316 1.00 33.71 67 PHE A C 1
ATOM 565 O O . PHE A 1 69 ? 3.911 3.704 13.457 1.00 33.28 67 PHE A O 1
ATOM 573 N N . ASN A 1 70 ? 3.861 2.098 11.857 1.00 34.18 68 ASN A N 1
ATOM 574 C CA . ASN A 1 70 ? 3.016 1.162 12.601 1.00 35.17 68 ASN A CA 1
ATOM 575 C C . ASN A 1 70 ? 1.760 1.842 13.139 1.00 35.40 68 ASN A C 1
ATOM 576 O O . ASN A 1 70 ? 1.304 1.516 14.221 1.00 36.42 68 ASN A O 1
ATOM 581 N N . GLY A 1 71 ? 1.244 2.822 12.405 1.00 35.69 69 GLY A N 1
ATOM 582 C CA . GLY A 1 71 ? -0.037 3.433 12.729 1.00 36.88 69 GLY A CA 1
ATOM 583 C C . GLY A 1 71 ? -0.046 4.686 13.593 1.00 37.26 69 GLY A C 1
ATOM 584 O O . GLY A 1 71 ? -1.120 5.242 13.855 1.00 37.60 69 GLY A O 1
ATOM 585 N N . LYS A 1 72 ? 1.135 5.135 14.023 1.00 37.06 70 LYS A N 1
ATOM 586 C CA . LYS A 1 72 ? 1.273 6.281 14.950 1.00 37.16 70 LYS A CA 1
ATOM 587 C C . LYS A 1 72 ? 2.058 7.408 14.267 1.00 36.57 70 LYS A C 1
ATOM 588 O O . LYS A 1 72 ? 2.916 7.138 13.423 1.00 36.21 70 LYS A O 1
ATOM 594 N N . ARG A 1 73 ? 1.738 8.651 14.612 1.00 36.02 71 ARG A N 1
ATOM 595 C CA . ARG A 1 73 ? 2.386 9.822 14.028 1.00 35.97 71 ARG A CA 1
ATOM 596 C C . ARG A 1 73 ? 3.656 10.171 14.805 1.00 34.80 71 ARG A C 1
ATOM 597 O O . ARG A 1 73 ? 3.636 10.232 16.048 1.00 33.77 71 ARG A O 1
ATOM 605 N N . PHE A 1 74 ? 4.750 10.357 14.065 1.00 33.56 72 PHE A N 1
ATOM 606 C CA . PHE A 1 74 ? 6.033 10.774 14.650 1.00 32.59 72 PHE A CA 1
ATOM 607 C C . PHE A 1 74 ? 6.487 12.064 14.002 1.00 31.96 72 PHE A C 1
ATOM 608 O O . PHE A 1 74 ? 6.235 12.290 12.809 1.00 32.72 72 PHE A O 1
ATOM 616 N N . PHE A 1 75 ? 7.156 12.909 14.776 1.00 30.83 73 PHE A N 1
ATOM 617 C CA . PHE A 1 75 ? 7.498 14.239 14.313 1.00 30.02 73 PHE A CA 1
ATOM 618 C C . PHE A 1 75 ? 8.985 14.348 13.990 1.00 29.29 73 PHE A C 1
ATOM 619 O O . PHE A 1 75 ? 9.815 13.615 14.575 1.00 28.79 73 PHE A O 1
ATOM 627 N N . GLY A 1 76 ? 9.294 15.222 13.032 1.00 26.64 74 GLY A N 1
ATOM 628 C CA . GLY A 1 76 ? 10.664 15.447 12.584 1.00 25.49 74 GLY A CA 1
ATOM 629 C C . GLY A 1 76 ? 11.540 15.972 13.704 1.00 23.83 74 GLY A C 1
ATOM 630 O O . GLY A 1 76 ? 11.040 16.518 14.690 1.00 24.20 74 GLY A O 1
ATOM 631 N N . VAL A 1 77 ? 12.851 15.811 13.540 1.00 23.28 75 VAL A N 1
ATOM 632 C CA . VAL A 1 77 ? 13.811 16.272 14.543 1.00 22.12 75 VAL A CA 1
ATOM 633 C C . VAL A 1 77 ? 14.850 17.232 13.924 1.00 21.49 75 VAL A C 1
ATOM 634 O O . VAL A 1 77 ? 15.037 17.241 12.706 1.00 21.62 75 VAL A O 1
ATOM 638 N N . LYS A 1 78 ? 15.481 18.064 14.759 1.00 20.49 76 LYS A N 1
ATOM 639 C CA . LYS A 1 78 ? 16.620 18.886 14.348 1.00 20.16 76 LYS A CA 1
ATOM 640 C C . LYS A 1 78 ? 17.911 18.146 14.698 1.00 19.06 76 LYS A C 1
ATOM 641 O O . LYS A 1 78 ? 18.029 17.591 15.778 1.00 18.66 76 LYS A O 1
ATOM 647 N N . VAL A 1 79 ? 18.846 18.085 13.754 1.00 19.25 77 VAL A N 1
ATOM 648 C CA . VAL A 1 79 ? 20.008 17.225 13.900 1.00 19.22 77 VAL A CA 1
ATOM 649 C C . VAL A 1 79 ? 21.237 18.080 13.643 1.00 18.70 77 VAL A C 1
ATOM 650 O O . VAL A 1 79 ? 21.294 18.762 12.628 1.00 18.21 77 VAL A O 1
ATOM 654 N N . LEU A 1 80 ? 22.225 18.013 14.541 1.00 17.81 78 LEU A N 1
ATOM 655 C CA . LEU A 1 80 ? 23.436 18.810 14.355 1.00 16.87 78 LEU A CA 1
ATOM 656 C C . LEU A 1 80 ? 24.652 17.885 14.445 1.00 16.28 78 LEU A C 1
ATOM 657 O O . LEU A 1 80 ? 24.871 17.302 15.493 1.00 16.48 78 LEU A O 1
ATOM 662 N N . PRO A 1 81 ? 25.409 17.709 13.343 1.00 16.32 79 PRO A N 1
ATOM 663 C CA . PRO A 1 81 ? 26.616 16.856 13.393 1.00 16.13 79 PRO A CA 1
ATOM 664 C C . PRO A 1 81 ? 27.626 17.414 14.383 1.00 16.08 79 PRO A C 1
ATOM 665 O O . PRO A 1 81 ? 27.789 18.629 14.456 1.00 16.20 79 PRO A O 1
ATOM 669 N N . ILE A 1 82 ? 28.284 16.531 15.124 1.00 15.82 80 ILE A N 1
ATOM 670 C CA . ILE A 1 82 ? 29.314 16.889 16.092 1.00 15.84 80 ILE A CA 1
ATOM 671 C C . ILE A 1 82 ? 30.429 15.855 16.106 1.00 15.66 80 ILE A C 1
ATOM 672 O O . ILE A 1 82 ? 30.305 14.778 15.493 1.00 16.29 80 ILE A O 1
ATOM 677 N N . LYS A 1 83 ? 31.526 16.180 16.799 1.00 14.62 81 LYS A N 1
ATOM 678 C CA . LYS A 1 83 ? 32.483 15.175 17.215 1.00 15.32 81 LYS A CA 1
ATOM 679 C C . LYS A 1 83 ? 32.298 14.946 18.705 1.00 14.80 81 LYS A C 1
ATOM 680 O O . LYS A 1 83 ? 32.065 15.899 19.440 1.00 15.69 81 LYS A O 1
ATOM 686 N N . ILE A 1 84 ? 32.428 13.698 19.133 1.00 14.00 82 ILE A N 1
ATOM 687 C CA . ILE A 1 84 ? 32.373 13.336 20.538 1.00 13.09 82 ILE A CA 1
ATOM 688 C C . ILE A 1 84 ? 33.821 13.080 20.958 1.00 14.71 82 ILE A C 1
ATOM 689 O O . ILE A 1 84 ? 34.514 12.295 20.299 1.00 15.73 82 ILE A O 1
ATOM 694 N N . LEU A 1 85 ? 34.260 13.734 22.024 1.00 14.72 83 LEU A N 1
ATOM 695 C CA . LEU A 1 85 ? 35.657 13.614 22.506 1.00 16.04 83 LEU A CA 1
ATOM 696 C C . LEU A 1 85 ? 35.681 12.872 23.829 1.00 16.49 83 LEU A C 1
ATOM 697 O O . LEU A 1 85 ? 35.151 13.361 24.836 1.00 15.63 83 LEU A O 1
ATOM 702 N N . ILE A 1 86 ? 36.344 11.722 23.842 1.00 16.72 84 ILE A N 1
ATOM 703 C CA . ILE A 1 86 ? 36.458 10.935 25.076 1.00 18.52 84 ILE A CA 1
ATOM 704 C C . ILE A 1 86 ? 37.947 10.639 25.175 1.00 19.78 84 ILE A C 1
ATOM 705 O O . ILE A 1 86 ? 38.503 9.877 24.370 1.00 19.23 84 ILE A O 1
ATOM 710 N N . GLY A 1 87 ? 38.605 11.300 26.122 1.00 20.84 85 GLY A N 1
ATOM 711 C CA . GLY A 1 87 ? 40.060 11.096 26.273 1.00 23.34 85 GLY A CA 1
ATOM 712 C C . GLY A 1 87 ? 40.721 11.591 24.996 1.00 23.03 85 GLY A C 1
ATOM 713 O O . GLY A 1 87 ? 40.456 12.705 24.582 1.00 23.57 85 GLY A O 1
ATOM 714 N N . ASN A 1 88 ? 41.574 10.780 24.359 1.00 24.34 86 ASN A N 1
ATOM 715 C CA . ASN A 1 88 ? 42.201 11.227 23.110 1.00 25.52 86 ASN A CA 1
ATOM 716 C C . ASN A 1 88 ? 41.540 10.697 21.835 1.00 24.84 86 ASN A C 1
ATOM 717 O O . ASN A 1 88 ? 42.103 10.822 20.748 1.00 25.32 86 ASN A O 1
ATOM 722 N N . LYS A 1 89 ? 40.360 10.094 21.976 1.00 23.00 87 LYS A N 1
ATOM 723 C CA . LYS A 1 89 ? 39.630 9.528 20.843 1.00 21.28 87 LYS A CA 1
ATOM 724 C C . LYS A 1 89 ? 38.495 10.458 20.456 1.00 20.45 87 LYS A C 1
ATOM 725 O O . LYS A 1 89 ? 37.993 11.225 21.296 1.00 18.67 87 LYS A O 1
ATOM 731 N N . LYS A 1 90 ? 38.084 10.389 19.195 1.00 18.18 88 LYS A N 1
ATOM 732 C CA . LYS A 1 90 ? 36.923 11.149 18.728 1.00 19.28 88 LYS A CA 1
ATOM 733 C C . LYS A 1 90 ? 35.969 10.200 18.010 1.00 18.59 88 LYS A C 1
ATOM 734 O O . LYS A 1 90 ? 36.384 9.147 17.491 1.00 18.73 88 LYS A O 1
ATOM 740 N N . ILE A 1 91 ? 34.689 10.532 18.071 1.00 17.37 89 ILE A N 1
ATOM 741 C CA . ILE A 1 91 ? 33.662 9.736 17.418 1.00 16.36 89 ILE A CA 1
ATOM 742 C C . ILE A 1 91 ? 32.699 10.693 16.718 1.00 16.58 89 ILE A C 1
ATOM 743 O O . ILE A 1 91 ? 32.265 11.694 17.328 1.00 15.20 89 ILE A O 1
ATOM 748 N N . ASP A 1 92 ? 32.354 10.400 15.453 1.00 15.57 90 ASP A N 1
ATOM 749 C CA . ASP A 1 92 ? 31.307 11.153 14.763 1.00 16.61 90 ASP A CA 1
ATOM 750 C C . ASP A 1 92 ? 30.003 10.957 15.525 1.00 15.99 90 ASP A C 1
ATOM 751 O O . ASP A 1 92 ? 29.704 9.864 15.989 1.00 15.89 90 ASP A O 1
ATOM 756 N N . GLY A 1 93 ? 29.249 12.024 15.680 1.00 14.72 91 GLY A N 1
ATOM 757 C CA . GLY A 1 93 ? 27.944 11.891 16.295 1.00 15.77 91 GLY A CA 1
ATOM 758 C C . GLY A 1 93 ? 27.027 13.015 15.859 1.00 15.09 91 GLY A C 1
ATOM 759 O O . GLY A 1 93 ? 27.311 13.752 14.901 1.00 14.59 91 GLY A O 1
ATOM 760 N N . ALA A 1 94 ? 25.916 13.165 16.572 1.00 14.06 92 ALA A N 1
ATOM 761 C CA . ALA A 1 94 ? 25.043 14.303 16.335 1.00 14.17 92 ALA A CA 1
ATOM 762 C C . ALA A 1 94 ? 24.206 14.568 17.563 1.00 14.43 92 ALA A C 1
ATOM 763 O O . ALA A 1 94 ? 23.870 13.638 18.292 1.00 15.39 92 ALA A O 1
ATOM 765 N N . ILE A 1 95 ? 23.873 15.828 17.760 1.00 14.51 93 ILE A N 1
ATOM 766 C CA . ILE A 1 95 ? 22.868 16.223 18.763 1.00 14.62 93 ILE A CA 1
ATOM 767 C C . ILE A 1 95 ? 21.522 16.136 18.053 1.00 16.06 93 ILE A C 1
ATOM 768 O O . ILE A 1 95 ? 21.395 16.592 16.904 1.00 15.82 93 ILE A O 1
ATOM 773 N N . VAL A 1 96 ? 20.545 15.517 18.718 1.00 16.66 94 VAL A N 1
ATOM 774 C CA A VAL A 1 96 ? 19.185 15.411 18.174 0.50 16.90 94 VAL A CA 1
ATOM 775 C CA B VAL A 1 96 ? 19.178 15.405 18.173 0.50 16.88 94 VAL A CA 1
ATOM 776 C C . VAL A 1 96 ? 18.203 16.071 19.147 1.00 18.30 94 VAL A C 1
ATOM 777 O O . VAL A 1 96 ? 18.214 15.775 20.336 1.00 17.81 94 VAL A O 1
ATOM 784 N N . VAL A 1 97 ? 17.379 16.985 18.624 1.00 19.12 95 VAL A N 1
ATOM 785 C CA A VAL A 1 97 ? 16.377 17.674 19.431 0.50 21.22 95 VAL A CA 1
ATOM 786 C CA B VAL A 1 97 ? 16.399 17.770 19.401 0.50 20.46 95 VAL A CA 1
ATOM 787 C C . VAL A 1 97 ? 15.013 17.636 18.729 1.00 21.43 95 VAL A C 1
ATOM 788 O O . VAL A 1 97 ? 14.918 17.799 17.514 1.00 21.05 95 VAL A O 1
ATOM 795 N N . PRO A 1 98 ? 13.928 17.365 19.496 1.00 24.48 96 PRO A N 1
ATOM 796 C CA . PRO A 1 98 ? 12.628 17.421 18.800 1.00 26.59 96 PRO A CA 1
ATOM 797 C C . PRO A 1 98 ? 12.391 18.777 18.118 1.00 29.20 96 PRO A C 1
ATOM 798 O O . PRO A 1 98 ? 12.831 19.810 18.625 1.00 29.64 96 PRO A O 1
ATOM 802 N N . LYS A 1 99 ? 11.707 18.794 16.972 1.00 32.18 97 LYS A N 1
ATOM 803 C CA . LYS A 1 99 ? 11.584 20.056 16.219 1.00 35.17 97 LYS A CA 1
ATOM 804 C C . LYS A 1 99 ? 10.760 21.120 16.951 1.00 36.63 97 LYS A C 1
ATOM 805 O O . LYS A 1 99 ? 10.982 22.318 16.771 1.00 37.51 97 LYS A O 1
ATOM 811 N N . LYS A 1 100 ? 9.832 20.684 17.795 1.00 38.06 98 LYS A N 1
ATOM 812 C CA . LYS A 1 100 ? 9.116 21.615 18.667 1.00 39.67 98 LYS A CA 1
ATOM 813 C C . LYS A 1 100 ? 9.338 21.252 20.128 1.00 39.75 98 LYS A C 1
ATOM 814 O O . LYS A 1 100 ? 9.155 20.102 20.529 1.00 40.32 98 LYS A O 1
ATOM 820 N N . THR A 1 101 ? 9.778 22.236 20.906 1.00 40.44 99 THR A N 1
ATOM 821 C CA . THR A 1 101 ? 9.971 22.080 22.344 1.00 41.12 99 THR A CA 1
ATOM 822 C C . THR A 1 101 ? 9.448 23.332 23.031 1.00 41.44 99 THR A C 1
ATOM 823 O O . THR A 1 101 ? 9.521 24.432 22.468 1.00 42.02 99 THR A O 1
ATOM 827 N N . TYR A 1 102 ? 8.935 23.173 24.248 1.00 41.18 100 TYR A N 1
ATOM 828 C CA . TYR A 1 102 ? 8.421 24.314 25.008 1.00 41.75 100 TYR A CA 1
ATOM 829 C C . TYR A 1 102 ? 9.526 25.259 25.518 1.00 42.52 100 TYR A C 1
ATOM 830 O O . TYR A 1 102 ? 9.237 26.386 25.954 1.00 43.31 100 TYR A O 1
ATOM 839 N N . HIS A 1 103 ? 10.783 24.815 25.413 1.00 43.10 101 HIS A N 1
ATOM 840 C CA . HIS A 1 103 ? 11.967 25.602 25.821 1.00 43.69 101 HIS A CA 1
ATOM 841 C C . HIS A 1 103 ? 13.256 24.810 25.543 1.00 43.09 101 HIS A C 1
ATOM 842 O O . HIS A 1 103 ? 13.208 23.601 25.336 1.00 43.73 101 HIS A O 1
ATOM 849 N N . SER A 1 104 ? 14.396 25.500 25.544 1.00 42.47 102 SER A N 1
ATOM 850 C CA . SER A 1 104 ? 15.730 24.890 25.395 1.00 41.27 102 SER A CA 1
ATOM 851 C C . SER A 1 104 ? 16.228 24.288 26.718 1.00 39.55 102 SER A C 1
ATOM 852 O O . SER A 1 104 ? 15.997 24.847 27.782 1.00 40.09 102 SER A O 1
ATOM 855 N N . SER A 1 105 ? 16.900 23.141 26.655 1.00 36.87 103 SER A N 1
ATOM 856 C CA . SER A 1 105 ? 17.227 22.399 27.873 1.00 33.43 103 SER A CA 1
ATOM 857 C C . SER A 1 105 ? 18.728 22.360 28.064 1.00 31.54 103 SER A C 1
ATOM 858 O O . SER A 1 105 ? 19.473 22.515 27.098 1.00 31.28 103 SER A O 1
ATOM 861 N N . GLU A 1 106 ? 19.164 22.141 29.305 1.00 28.90 104 GLU A N 1
ATOM 862 C CA . GLU A 1 106 ? 20.572 21.869 29.578 1.00 26.74 104 GLU A CA 1
ATOM 863 C C . GLU A 1 106 ? 20.886 20.381 29.386 1.00 24.16 104 GLU A C 1
ATOM 864 O O . GLU A 1 106 ? 22.027 19.967 29.538 1.00 22.15 104 GLU A O 1
ATOM 870 N N . ILE A 1 107 ? 19.867 19.587 29.067 1.00 21.64 105 ILE A N 1
ATOM 871 C CA . ILE A 1 107 ? 20.076 18.175 28.776 1.00 20.96 105 ILE A CA 1
ATOM 872 C C . ILE A 1 107 ? 19.998 18.022 27.277 1.00 20.23 105 ILE A C 1
ATOM 873 O O . ILE A 1 107 ? 19.047 18.548 26.651 1.00 18.98 105 ILE A O 1
ATOM 878 N N . ILE A 1 108 ? 21.000 17.358 26.684 1.00 18.30 106 ILE A N 1
ATOM 879 C CA . ILE A 1 108 ? 20.979 17.066 25.258 1.00 18.18 106 ILE A CA 1
ATOM 880 C C . ILE A 1 108 ? 21.031 15.562 25.054 1.00 18.32 106 ILE A C 1
ATOM 881 O O . ILE A 1 108 ? 21.456 14.823 25.954 1.00 17.89 106 ILE A O 1
ATOM 886 N N . GLU A 1 109 ? 20.607 15.119 23.876 1.00 16.38 107 GLU A N 1
ATOM 887 C CA . GLU A 1 109 ? 20.734 13.707 23.498 1.00 17.08 107 GLU A CA 1
ATOM 888 C C . GLU A 1 109 ? 21.635 13.587 22.283 1.00 16.71 107 GLU A C 1
ATOM 889 O O . GLU A 1 109 ? 21.459 14.326 21.326 1.00 15.93 107 GLU A O 1
ATOM 895 N N . ILE A 1 110 ? 22.601 12.666 22.337 1.00 16.53 108 ILE A N 1
ATOM 896 C CA . ILE A 1 110 ? 23.493 12.473 21.217 1.00 16.71 108 ILE A CA 1
ATOM 897 C C . ILE A 1 110 ? 23.402 11.067 20.651 1.00 16.30 108 ILE A C 1
ATOM 898 O O . ILE A 1 110 ? 23.209 10.088 21.384 1.00 16.27 108 ILE A O 1
ATOM 903 N N . ILE A 1 111 ? 23.569 10.974 19.344 1.00 14.89 109 ILE A N 1
ATOM 904 C CA . ILE A 1 111 ? 23.650 9.685 18.665 1.00 15.48 109 ILE A CA 1
ATOM 905 C C . ILE A 1 111 ? 25.055 9.480 18.088 1.00 16.04 109 ILE A C 1
ATOM 906 O O . ILE A 1 111 ? 25.791 10.459 17.860 1.00 13.98 109 ILE A O 1
ATOM 911 N N . ALA A 1 112 ? 25.438 8.216 17.947 1.00 15.45 110 ALA A N 1
ATOM 912 C CA . ALA A 1 112 ? 26.796 7.821 17.548 1.00 16.84 110 ALA A CA 1
ATOM 913 C C . ALA A 1 112 ? 26.715 6.419 16.938 1.00 18.21 110 ALA A C 1
ATOM 914 O O . ALA A 1 112 ? 25.699 5.716 17.120 1.00 18.25 110 ALA A O 1
ATOM 916 N N . PRO A 1 113 ? 27.741 6.026 16.162 1.00 18.69 111 PRO A N 1
ATOM 917 C CA . PRO A 1 113 ? 27.690 4.698 15.563 1.00 20.05 111 PRO A CA 1
ATOM 918 C C . PRO A 1 113 ? 28.057 3.508 16.446 1.00 20.93 111 PRO A C 1
ATOM 919 O O . PRO A 1 113 ? 28.088 2.370 15.947 1.00 22.22 111 PRO A O 1
ATOM 923 N N . MET A 1 114 ? 28.286 3.747 17.740 1.00 20.44 112 MET A N 1
ATOM 924 C CA . MET A 1 114 ? 28.649 2.700 18.687 1.00 19.94 112 MET A CA 1
ATOM 925 C C . MET A 1 114 ? 27.938 2.998 19.978 1.00 20.19 112 MET A C 1
ATOM 926 O O . MET A 1 114 ? 27.560 4.142 20.210 1.00 19.43 112 MET A O 1
ATOM 931 N N . LYS A 1 115 ? 27.809 1.985 20.837 1.00 20.12 113 LYS A N 1
ATOM 932 C CA . LYS A 1 115 ? 27.351 2.235 22.207 1.00 20.69 113 LYS A CA 1
ATOM 933 C C . LYS A 1 115 ? 28.520 2.762 23.000 1.00 20.25 113 LYS A C 1
ATOM 934 O O . LYS A 1 115 ? 29.485 2.043 23.303 1.00 21.12 113 LYS A O 1
ATOM 940 N N . LEU A 1 116 ? 28.428 4.043 23.338 1.00 19.63 114 LEU A N 1
ATOM 941 C CA . LEU A 1 116 ? 29.530 4.777 23.919 1.00 18.93 114 LEU A CA 1
ATOM 942 C C . LEU A 1 116 ? 29.804 4.273 25.331 1.00 18.62 114 LEU A C 1
ATOM 943 O O . LEU A 1 116 ? 30.948 4.179 25.748 1.00 18.06 114 LEU A O 1
ATOM 948 N N . ARG A 1 117 ? 28.741 3.973 26.074 1.00 19.79 115 ARG A N 1
ATOM 949 C CA . ARG A 1 117 ? 28.916 3.430 27.425 1.00 21.05 115 ARG A CA 1
ATOM 950 C C . ARG A 1 117 ? 29.754 2.157 27.434 1.00 22.53 115 ARG A C 1
ATOM 951 O O . ARG A 1 117 ? 30.608 1.998 28.315 1.00 23.23 115 ARG A O 1
ATOM 959 N N . GLU A 1 118 ? 29.512 1.262 26.481 1.00 23.98 116 GLU A N 1
ATOM 960 C CA A GLU A 1 118 ? 30.242 -0.011 26.446 0.50 24.98 116 GLU A CA 1
ATOM 961 C CA B GLU A 1 118 ? 30.234 -0.015 26.397 0.50 24.97 116 GLU A CA 1
ATOM 962 C C . GLU A 1 118 ? 31.659 0.198 25.898 1.00 25.51 116 GLU A C 1
ATOM 963 O O . GLU A 1 118 ? 32.640 -0.265 26.501 1.00 25.50 116 GLU A O 1
ATOM 974 N N . GLN A 1 119 ? 31.779 0.902 24.776 1.00 24.95 117 GLN A N 1
ATOM 975 C CA . GLN A 1 119 ? 33.099 1.165 24.197 1.00 25.28 117 GLN A CA 1
ATOM 976 C C . GLN A 1 119 ? 34.043 1.902 25.180 1.00 25.08 117 GLN A C 1
ATOM 977 O O . GLN A 1 119 ? 35.221 1.592 25.254 1.00 24.65 117 GLN A O 1
ATOM 983 N N . PHE A 1 120 ? 33.517 2.829 25.972 1.00 25.04 118 PHE A N 1
ATOM 984 C CA . PHE A 1 120 ? 34.369 3.634 26.842 1.00 26.12 118 PHE A CA 1
ATOM 985 C C . PHE A 1 120 ? 34.138 3.466 28.347 1.00 26.70 118 PHE A C 1
ATOM 986 O O . PHE A 1 120 ? 34.695 4.211 29.142 1.00 26.58 118 PHE A O 1
ATOM 994 N N . ASN A 1 121 ? 33.338 2.475 28.727 1.00 26.99 119 ASN A N 1
ATOM 995 C CA . ASN A 1 121 ? 32.996 2.213 30.126 1.00 27.92 119 ASN A CA 1
ATOM 996 C C . ASN A 1 121 ? 32.453 3.465 30.850 1.00 27.03 119 ASN A C 1
ATOM 997 O O . ASN A 1 121 ? 32.943 3.826 31.922 1.00 28.15 119 ASN A O 1
ATOM 1002 N N . LEU A 1 122 ? 31.462 4.128 30.249 1.00 24.20 120 LEU A N 1
ATOM 1003 C CA . LEU A 1 122 ? 30.903 5.368 30.794 1.00 23.08 120 LEU A CA 1
ATOM 1004 C C . LEU A 1 122 ? 29.757 5.062 31.756 1.00 23.16 120 LEU A C 1
ATOM 1005 O O . LEU A 1 122 ? 28.884 4.263 31.427 1.00 24.04 120 LEU A O 1
ATOM 1010 N N . LYS A 1 123 ? 29.797 5.687 32.929 1.00 23.46 121 LYS A N 1
ATOM 1011 C CA . LYS A 1 123 ? 28.760 5.560 33.959 1.00 23.07 121 LYS A CA 1
ATOM 1012 C C . LYS A 1 123 ? 28.163 6.923 34.205 1.00 22.75 121 LYS A C 1
ATOM 1013 O O . LYS A 1 123 ? 28.801 7.941 33.878 1.00 22.50 121 LYS A O 1
ATOM 1019 N N . ASP A 1 124 ? 26.977 6.971 34.825 1.00 21.20 122 ASP A N 1
ATOM 1020 C CA . ASP A 1 124 ? 26.356 8.256 35.151 1.00 21.25 122 ASP A CA 1
ATOM 1021 C C . ASP A 1 124 ? 27.358 9.045 35.973 1.00 21.12 122 ASP A C 1
ATOM 1022 O O . ASP A 1 124 ? 27.918 8.505 36.929 1.00 21.19 122 ASP A O 1
ATOM 1027 N N . GLY A 1 125 ? 27.570 10.311 35.619 1.00 21.06 123 GLY A N 1
ATOM 1028 C CA . GLY A 1 125 ? 28.524 11.164 36.349 1.00 21.32 123 GLY A CA 1
ATOM 1029 C C . GLY A 1 125 ? 29.863 11.387 35.680 1.00 20.66 123 GLY A C 1
ATOM 1030 O O . GLY A 1 125 ? 30.560 12.359 35.996 1.00 21.06 123 GLY A O 1
ATOM 1031 N N . ASP A 1 126 ? 30.250 10.469 34.806 1.00 19.75 124 ASP A N 1
ATOM 1032 C CA . ASP A 1 126 ? 31.429 10.654 33.979 1.00 20.15 124 ASP A CA 1
ATOM 1033 C C . ASP A 1 126 ? 31.233 11.886 33.076 1.00 18.33 124 ASP A C 1
ATOM 1034 O O . ASP A 1 126 ? 30.139 12.169 32.604 1.00 18.53 124 ASP A O 1
ATOM 1039 N N . VAL A 1 127 ? 32.302 12.600 32.828 1.00 17.92 125 VAL A N 1
ATOM 1040 C CA . VAL A 1 127 ? 32.232 13.791 31.972 1.00 17.22 125 VAL A CA 1
ATOM 1041 C C . VA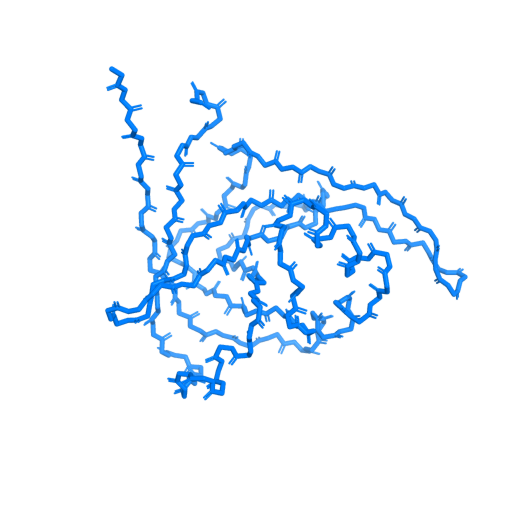L A 1 127 ? 32.967 13.545 30.644 1.00 17.31 125 VAL A C 1
ATOM 1042 O O . VAL A 1 127 ? 34.109 13.043 30.634 1.00 17.09 125 VAL A O 1
ATOM 1046 N N . ILE A 1 128 ? 32.328 13.902 29.531 1.00 15.53 126 ILE A N 1
ATOM 1047 C CA . ILE A 1 128 ? 32.934 13.814 28.207 1.00 15.66 126 ILE A CA 1
ATOM 1048 C C . ILE A 1 128 ? 32.750 15.175 27.530 1.00 15.39 126 ILE A C 1
ATOM 1049 O O . ILE A 1 128 ? 32.236 16.109 28.153 1.00 16.92 126 ILE A O 1
ATOM 1054 N N . LYS A 1 129 ? 33.238 15.298 26.310 1.00 15.24 127 LYS A N 1
ATOM 1055 C CA . LYS A 1 129 ? 33.111 16.564 25.571 1.00 16.44 127 LYS A CA 1
ATOM 1056 C C . LYS A 1 129 ? 32.538 16.338 24.190 1.00 15.03 127 LYS A C 1
ATOM 1057 O O . LYS A 1 129 ? 32.684 15.269 23.598 1.00 16.81 127 LYS A O 1
ATOM 1063 N N . ILE A 1 130 ? 31.902 17.371 23.675 1.00 14.80 128 ILE A N 1
ATOM 1064 C CA . ILE A 1 130 ? 31.394 17.336 22.324 1.00 15.76 128 ILE A CA 1
ATOM 1065 C C . ILE A 1 130 ? 31.955 18.585 21.655 1.00 16.54 128 ILE A C 1
ATOM 1066 O O . ILE A 1 130 ? 32.192 19.613 22.317 1.00 17.11 128 ILE A O 1
ATOM 1071 N N . LEU A 1 131 ? 32.197 18.456 20.365 1.00 14.90 129 LEU A N 1
ATOM 1072 C CA . LEU A 1 131 ? 32.744 19.571 19.595 1.00 15.33 129 LEU A CA 1
ATOM 1073 C C . LEU A 1 131 ? 31.811 19.907 18.466 1.00 14.65 129 LEU A C 1
ATOM 1074 O O . LEU A 1 131 ? 31.394 19.020 17.687 1.00 14.48 129 LEU A O 1
ATOM 1079 N N . ILE A 1 132 ? 31.504 21.197 18.340 1.00 13.78 130 ILE A N 1
ATOM 1080 C CA . ILE A 1 132 ? 30.643 21.665 17.279 1.00 14.86 130 ILE A CA 1
ATOM 1081 C C . ILE A 1 132 ? 31.451 22.582 16.376 1.00 15.57 130 ILE A C 1
ATOM 1082 O O . ILE A 1 132 ? 32.135 23.471 16.893 1.00 15.22 130 ILE A O 1
ATOM 1087 N N . LYS A 1 133 ? 31.357 22.375 15.069 1.00 15.04 131 LYS A N 1
ATOM 1088 C CA . LYS A 1 133 ? 32.077 23.250 14.111 1.00 17.05 131 LYS A CA 1
ATOM 1089 C C . LYS A 1 133 ? 31.091 24.142 13.389 1.00 18.23 131 LYS A C 1
ATOM 1090 O O . LYS A 1 133 ? 30.072 23.650 12.866 1.00 19.15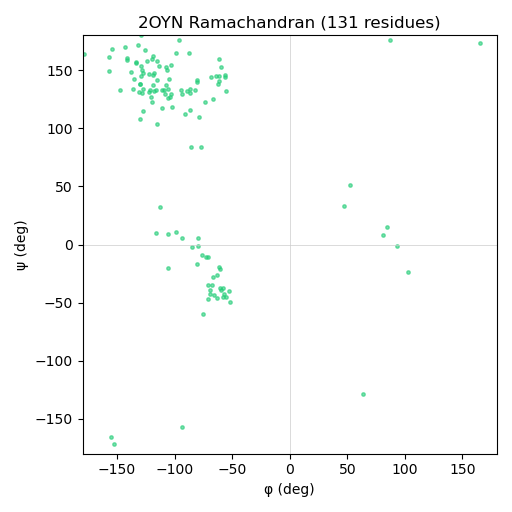 131 LYS A O 1
ATOM 1096 N N . GLY A 1 134 ? 31.373 25.449 13.379 1.00 18.02 132 GLY A N 1
ATOM 1097 C CA . GLY A 1 134 ? 30.519 26.419 12.680 1.00 20.67 132 GLY A CA 1
ATOM 1098 C C . GLY A 1 134 ? 29.390 26.912 13.575 1.00 21.70 132 GLY A C 1
ATOM 1099 O O . GLY A 1 134 ? 29.239 26.463 14.700 1.00 21.81 132 GLY A O 1
ATOM 1100 N N . ASP A 1 135 ? 28.594 27.856 13.080 1.00 22.50 133 ASP A N 1
ATOM 1101 C CA . ASP A 1 135 ? 27.350 28.235 13.767 1.00 23.25 133 ASP A CA 1
ATOM 1102 C C . ASP A 1 135 ? 26.396 28.770 12.687 1.00 24.22 133 ASP A C 1
ATOM 1103 O O . ASP A 1 135 ? 26.701 28.672 11.504 1.00 23.14 133 ASP A O 1
ATOM 1108 N N . LYS A 1 136 ? 25.263 29.326 13.093 1.00 25.59 134 LYS A N 1
ATOM 1109 C CA . LYS A 1 136 ? 24.215 29.645 12.118 1.00 27.27 134 LYS A CA 1
ATOM 1110 C C . LYS A 1 136 ? 24.649 30.648 11.047 1.00 28.17 134 LYS A C 1
ATOM 1111 O O . LYS A 1 136 ? 24.020 30.743 9.991 1.00 28.80 134 LYS A O 1
ATOM 1117 N N . ASP A 1 137 ? 25.713 31.394 11.326 1.00 28.78 135 ASP A N 1
ATOM 1118 C CA . ASP A 1 137 ? 26.207 32.430 10.417 1.00 30.21 135 ASP A CA 1
ATOM 1119 C C . ASP A 1 137 ? 27.480 32.052 9.675 1.00 30.60 135 ASP A C 1
ATOM 1120 O O . ASP A 1 137 ? 28.063 32.899 8.993 1.00 30.67 135 ASP A O 1
ATOM 1125 N N . GLU A 1 138 ? 27.885 30.786 9.793 1.00 31.76 136 GLU A N 1
ATOM 1126 C CA . GLU A 1 138 ? 29.059 30.249 9.091 1.00 31.78 136 GLU A CA 1
ATOM 1127 C C . GLU A 1 138 ? 28.705 29.116 8.130 1.00 32.31 136 GLU A C 1
ATOM 1128 O O . GLU A 1 138 ? 27.763 28.335 8.363 1.00 32.54 136 GLU A O 1
#

Foldseek 3Di:
DDKDKDKFKWFFDDDPFVQLVVLVDVVVQVVCCVVQVARWDRGWTKTAGPDFDDQQFFDWDWDAWDADPHHTDGIWTKAWKWKFDPPDIFIKIWIGGPDDPDTHSMIIMIGRDDCCVVPVHDGGDMIMIMHMGTPVD

Secondary structure 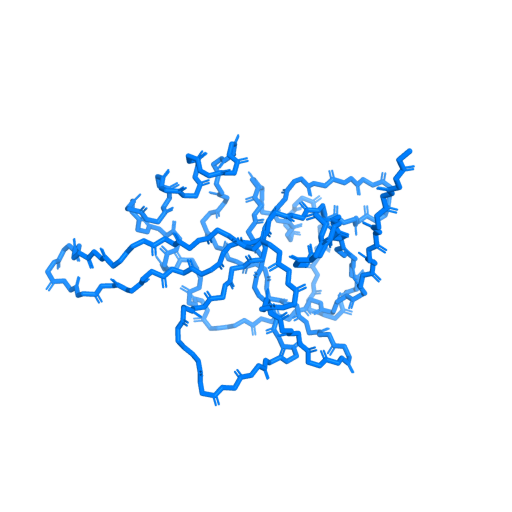(DSSP, 8-state):
----EEEEEEEEE--SSHHHHHTTSHHHHHHHHHHHSS---SS-EEEEEEEEE-GGGS--EE---EEETTEEE--EEEEEEEEEETTEEEEEEEEEESS-SS-EEEEEEE-SS-HHHHHT--TT-EEEEEEE--TT-

CATH classification: 2.40.30.30

Solvent-accessible surface area: 8641 Å² total; per-residue (Å²): 174,122,103,97,104,87,94,32,107,2,68,0,31,77,31,171,24,91,8,170,87,81,6,45,8,51,37,14,52,87,66,3,75,158,47,30,68,26,106,6,99,66,11,28,16,27,0,87,5,134,198,125,16,51,9,75,116,12,129,71,66,91,9,148,55,33,102,54,120,64,85,148,16,129,1,19,27,0,8,63,11,80,0,29,22,80,132,116,136,10,75,2,0,0,14,27,80,44,169,82,227,136,38,40,70,65,4,54,2,1,5,56,73,80,8,62,128,118,50,104,15,120,85,40,54,90,7,88,1,28,1,144,20,27,120,114,96